Protein AF-A0A9P9AUE3-F1 (afdb_monomer_lite)

Foldseek 3Di:
DLDFAPDDDVVVVVVLVVCQVVLAAAAYEQFQQFAPDGGGPPLLPLQRHVYEFADDPPRPGTDRRGYDDRPPHLYHYAHFFQDFDFDDVVVVTDTDGGGGSSRRRVVLVVVLVVVLCVLPDPPDVPVNVVCVVVAVSVCSSHSVSVSVVVVVVCVVCVVVVVVVVVVVPPDDDDDDDDDDD

Secondary structure (DSSP, 8-state):
----BSS--HHHHHHHHHHHHTT---EEE--SS-TTSPPPBTTT-TTT-EEEEEE-GGGSSB-TTSPPPPTTS--EEEE-SSEEEE--GGGT-SEEEE-SHHHHHHHHHHHHHHHHHHHT-SS-HHHHHHHHHHS-GGGGGSHHHHHHHHHHHHHHHHHHHHHHHHTTS------------

pLDDT: mean 82.36, std 18.42, range [35.88, 97.5]

Structure (mmCIF, N/CA/C/O backbone):
data_AF-A0A9P9AUE3-F1
#
_entry.id   AF-A0A9P9AUE3-F1
#
loop_
_atom_site.group_PDB
_atom_site.id
_atom_site.type_symbol
_atom_site.label_atom_id
_atom_site.label_alt_id
_atom_site.label_comp_id
_atom_site.label_asym_id
_atom_site.label_entity_id
_atom_site.label_seq_id
_atom_site.pdbx_PDB_ins_code
_atom_site.Cartn_x
_atom_site.Cartn_y
_atom_site.Cartn_z
_atom_site.occupancy
_atom_site.B_iso_or_equiv
_atom_site.auth_seq_id
_atom_site.auth_comp_id
_atom_site.auth_asym_id
_atom_site.auth_atom_id
_atom_site.pdbx_PDB_model_num
ATOM 1 N N . MET A 1 1 ? 1.946 -6.116 -1.735 1.00 91.12 1 MET A N 1
ATOM 2 C CA . MET A 1 1 ? 2.417 -6.638 -3.033 1.00 91.12 1 MET A CA 1
ATOM 3 C C . MET A 1 1 ? 3.349 -5.605 -3.643 1.00 91.12 1 MET A C 1
ATOM 5 O O . MET A 1 1 ? 2.936 -4.477 -3.861 1.00 91.12 1 MET A O 1
ATOM 9 N N . PHE A 1 2 ? 4.617 -5.956 -3.858 1.00 90.19 2 PHE A N 1
ATOM 10 C CA . PHE A 1 2 ? 5.648 -5.034 -4.379 1.00 90.19 2 PHE A CA 1
ATOM 11 C C . PHE A 1 2 ? 5.897 -5.224 -5.882 1.00 90.19 2 PHE A C 1
ATOM 13 O O . PHE A 1 2 ? 6.952 -4.874 -6.399 1.00 90.19 2 PHE A O 1
ATOM 20 N N . PHE A 1 3 ? 4.936 -5.849 -6.551 1.00 90.19 3 PHE A N 1
ATOM 21 C CA . PHE A 1 3 ? 4.918 -6.190 -7.963 1.00 90.19 3 PHE A CA 1
ATOM 22 C C . PHE A 1 3 ? 3.485 -6.009 -8.468 1.00 90.19 3 PHE A C 1
ATOM 24 O O . PHE A 1 3 ? 2.549 -5.957 -7.663 1.00 90.19 3 PHE A O 1
ATOM 31 N N . GLY A 1 4 ? 3.325 -5.967 -9.784 1.00 92.00 4 GLY A N 1
ATOM 32 C CA . GLY A 1 4 ? 2.023 -5.946 -10.431 1.00 92.00 4 GLY A CA 1
ATOM 33 C C . GLY A 1 4 ? 2.087 -6.543 -11.830 1.00 92.00 4 GLY A C 1
ATOM 34 O O . GLY A 1 4 ? 3.136 -7.013 -12.272 1.00 92.00 4 GLY A O 1
ATOM 35 N N . PHE A 1 5 ? 0.941 -6.535 -12.495 1.00 93.50 5 PHE A N 1
ATOM 36 C CA . PHE A 1 5 ? 0.712 -7.129 -13.803 1.00 93.50 5 PHE A CA 1
ATOM 37 C C . PHE A 1 5 ? 0.051 -6.109 -14.735 1.00 93.50 5 PHE A C 1
ATOM 39 O O . PHE A 1 5 ? -0.682 -5.224 -14.286 1.00 93.50 5 PHE A O 1
ATOM 46 N N . ASP A 1 6 ? 0.247 -6.264 -16.042 1.00 92.50 6 ASP A N 1
ATOM 47 C CA . ASP A 1 6 ? -0.379 -5.380 -17.037 1.00 92.50 6 ASP A CA 1
ATOM 48 C C . ASP A 1 6 ? -1.898 -5.611 -17.145 1.00 92.50 6 ASP A C 1
ATOM 50 O O . ASP A 1 6 ? -2.680 -4.685 -17.407 1.00 92.50 6 ASP A O 1
ATOM 54 N N . GLY A 1 7 ? -2.326 -6.851 -16.897 1.00 93.31 7 GLY A N 1
ATOM 55 C CA . GLY A 1 7 ? -3.708 -7.311 -16.985 1.00 93.31 7 GLY A CA 1
ATOM 56 C C . GLY A 1 7 ? -4.129 -8.163 -15.791 1.00 93.31 7 GLY A C 1
ATOM 57 O O . GLY A 1 7 ? -3.328 -8.483 -14.915 1.00 93.31 7 GLY A O 1
ATOM 58 N N . VAL A 1 8 ? -5.411 -8.520 -15.777 1.00 95.88 8 VAL A N 1
ATOM 59 C CA . VAL A 1 8 ? -6.022 -9.345 -14.729 1.00 95.88 8 VAL A CA 1
ATOM 60 C C . VAL A 1 8 ? -5.650 -10.815 -14.944 1.00 95.88 8 VAL A C 1
ATOM 62 O O . VAL A 1 8 ? -5.870 -11.351 -16.030 1.00 95.88 8 VAL A O 1
ATOM 65 N N . ASP A 1 9 ? -5.131 -11.478 -13.907 1.00 95.94 9 ASP A N 1
ATOM 66 C CA . ASP A 1 9 ? -5.042 -12.945 -13.835 1.00 95.94 9 ASP A CA 1
ATOM 67 C C . ASP A 1 9 ? -6.167 -13.446 -12.923 1.00 95.94 9 ASP A C 1
ATOM 69 O O . ASP A 1 9 ? -6.241 -13.053 -11.760 1.00 95.94 9 ASP A O 1
ATOM 73 N N . MET A 1 10 ? -7.036 -14.320 -13.440 1.00 96.56 10 MET A N 1
ATOM 74 C CA . MET A 1 10 ? -8.232 -14.778 -12.720 1.00 96.56 10 MET A CA 1
ATOM 75 C C . MET A 1 10 ? -7.903 -15.496 -11.404 1.00 96.56 10 MET A C 1
ATOM 77 O O . MET A 1 10 ? -8.629 -15.344 -10.433 1.00 96.56 10 MET A O 1
ATOM 81 N N . ARG A 1 11 ? -6.784 -16.230 -11.324 1.00 97.00 11 ARG A N 1
ATOM 82 C CA . ARG A 1 11 ? -6.396 -16.926 -10.082 1.00 97.00 11 ARG A CA 1
ATOM 83 C C . ARG A 1 11 ? -5.958 -15.937 -9.016 1.00 97.00 11 ARG A C 1
ATOM 85 O O . ARG A 1 11 ? -6.161 -16.167 -7.827 1.00 97.00 11 ARG A O 1
ATOM 92 N N . VAL A 1 12 ? -5.307 -14.859 -9.446 1.00 96.69 12 VAL A N 1
ATOM 93 C CA . VAL A 1 12 ? -4.923 -13.775 -8.548 1.00 96.69 12 VAL A CA 1
ATOM 94 C C . VAL A 1 12 ? -6.174 -12.992 -8.138 1.00 96.69 12 VAL A C 1
ATOM 96 O O . VAL A 1 12 ? -6.316 -12.717 -6.956 1.00 96.69 12 VAL A O 1
ATOM 99 N N . ASP A 1 13 ? -7.109 -12.720 -9.053 1.00 97.06 13 ASP A N 1
ATOM 100 C CA . ASP A 1 13 ? -8.383 -12.042 -8.755 1.00 97.06 13 ASP A CA 1
ATOM 101 C C . ASP A 1 13 ? -9.219 -12.824 -7.727 1.00 97.06 13 ASP A C 1
ATOM 103 O O . ASP A 1 13 ? -9.642 -12.263 -6.717 1.00 97.06 13 ASP A O 1
ATOM 107 N N . ASP A 1 14 ? -9.342 -14.145 -7.893 1.00 97.44 14 ASP A N 1
ATOM 108 C CA . ASP A 1 14 ? -10.014 -15.026 -6.929 1.00 97.44 14 ASP A CA 1
ATOM 109 C C . ASP A 1 14 ? -9.346 -14.974 -5.543 1.00 97.44 14 ASP A C 1
ATOM 111 O O . ASP A 1 14 ? -10.020 -14.906 -4.510 1.00 97.44 14 ASP A O 1
ATOM 115 N N . ALA A 1 15 ? -8.009 -14.971 -5.496 1.00 97.50 15 ALA A N 1
ATOM 116 C CA . ALA A 1 15 ? -7.260 -14.881 -4.245 1.00 97.50 15 ALA A CA 1
ATOM 117 C C . ALA A 1 15 ? -7.422 -13.511 -3.562 1.00 97.50 15 ALA A C 1
ATOM 119 O O . ALA A 1 15 ? -7.548 -13.447 -2.336 1.00 97.50 15 ALA A O 1
ATOM 120 N N . LEU A 1 16 ? -7.441 -12.426 -4.342 1.00 96.50 16 LEU A N 1
ATOM 121 C CA . LEU A 1 16 ? -7.701 -11.068 -3.856 1.00 96.50 16 LEU A CA 1
ATOM 122 C C . LEU A 1 16 ? -9.132 -10.958 -3.309 1.00 96.50 16 LEU A C 1
ATOM 124 O O . LEU A 1 16 ? -9.330 -10.422 -2.218 1.00 96.50 16 LEU A O 1
ATOM 128 N N . GLY A 1 17 ? -10.111 -11.541 -4.007 1.00 95.69 17 GLY A N 1
ATOM 129 C CA . GLY A 1 17 ? -11.497 -11.640 -3.553 1.00 95.69 17 GLY A CA 1
ATOM 130 C C . GLY A 1 17 ? -11.624 -12.388 -2.227 1.00 95.69 17 GLY A C 1
ATOM 131 O O . GLY A 1 17 ? -12.191 -11.857 -1.274 1.00 95.69 17 GLY A O 1
ATOM 132 N N . PHE A 1 18 ? -11.012 -13.570 -2.116 1.00 96.69 18 PHE A N 1
ATOM 133 C CA . PHE A 1 18 ? -11.005 -14.342 -0.872 1.00 96.69 18 PHE A CA 1
ATOM 134 C C . PHE A 1 18 ? -10.362 -13.576 0.293 1.00 96.69 18 PHE A C 1
ATOM 136 O O . PHE A 1 18 ? -10.878 -13.589 1.411 1.00 96.69 18 PHE A O 1
ATOM 143 N N . ALA A 1 19 ? -9.238 -12.898 0.049 1.00 95.88 19 ALA A N 1
ATOM 144 C CA . ALA A 1 19 ? -8.564 -12.091 1.060 1.00 95.88 19 ALA A CA 1
ATOM 145 C C . ALA A 1 19 ? -9.443 -10.918 1.533 1.00 95.88 19 ALA A C 1
ATOM 147 O O . ALA A 1 19 ? -9.583 -10.712 2.743 1.00 95.88 19 ALA A O 1
ATOM 148 N N . ARG A 1 20 ? -10.107 -10.215 0.608 1.00 93.00 20 ARG A N 1
ATOM 149 C CA . ARG A 1 20 ? -11.070 -9.150 0.925 1.00 93.00 20 ARG A CA 1
ATOM 150 C C . ARG A 1 20 ? -12.223 -9.662 1.786 1.00 93.00 20 ARG A C 1
ATOM 152 O O . ARG A 1 20 ? -12.527 -9.061 2.816 1.00 93.00 20 ARG A O 1
ATOM 159 N N . ASP A 1 21 ? -12.811 -10.800 1.428 1.00 93.12 21 ASP A N 1
ATOM 160 C CA . ASP A 1 21 ? -13.924 -11.401 2.176 1.00 93.12 21 ASP A CA 1
ATOM 161 C C . ASP A 1 21 ? -13.515 -11.821 3.600 1.00 93.12 21 ASP A C 1
ATOM 163 O O . ASP A 1 21 ? -14.349 -11.917 4.504 1.00 93.12 21 ASP A O 1
ATOM 167 N N . LYS A 1 22 ? -12.216 -12.041 3.831 1.00 94.81 22 LYS A N 1
ATOM 168 C CA . LYS A 1 22 ? -11.629 -12.306 5.151 1.00 94.81 22 LYS A CA 1
ATOM 169 C C . LYS A 1 22 ? -11.200 -11.046 5.909 1.00 94.81 22 LYS A C 1
ATOM 171 O O . LYS A 1 22 ? -10.703 -11.179 7.025 1.00 94.81 22 LYS A O 1
ATOM 176 N N . GLY A 1 23 ? -11.392 -9.851 5.347 1.00 92.25 23 GLY A N 1
ATOM 177 C CA . GLY A 1 23 ? -10.941 -8.593 5.949 1.00 92.25 23 GLY A CA 1
ATOM 178 C C . GLY A 1 23 ? -9.417 -8.462 5.985 1.00 92.25 23 GLY A C 1
ATOM 179 O O . GLY A 1 23 ? -8.857 -7.919 6.936 1.00 92.25 23 GLY A O 1
ATOM 180 N N . ILE A 1 24 ? -8.728 -9.023 4.988 1.00 95.06 24 ILE A N 1
ATOM 181 C CA . ILE A 1 24 ? -7.286 -8.857 4.818 1.00 95.06 24 ILE A CA 1
ATOM 182 C C . ILE A 1 24 ? -7.052 -7.622 3.953 1.00 95.06 24 ILE A C 1
ATOM 184 O O . ILE A 1 24 ? -7.495 -7.563 2.808 1.00 95.06 24 ILE A O 1
ATOM 188 N N . LEU A 1 25 ? -6.311 -6.656 4.495 1.00 95.56 25 LEU A N 1
ATOM 189 C CA . LEU A 1 25 ? -5.902 -5.468 3.756 1.00 95.56 25 LEU A CA 1
ATOM 190 C C . LEU A 1 25 ? -4.831 -5.808 2.724 1.00 95.56 25 LEU A C 1
ATOM 192 O O . LEU A 1 25 ? -3.822 -6.449 3.036 1.00 95.56 25 LEU A O 1
ATOM 196 N N . ILE A 1 26 ? -5.018 -5.314 1.505 1.00 96.00 26 ILE A N 1
ATOM 197 C CA . ILE A 1 26 ? -4.101 -5.563 0.396 1.00 96.00 26 ILE A CA 1
ATOM 198 C C . ILE A 1 26 ? -3.529 -4.231 -0.057 1.00 96.00 26 ILE A C 1
ATOM 200 O O . ILE A 1 26 ? -4.250 -3.362 -0.524 1.00 96.00 26 ILE A O 1
ATOM 204 N N . PHE A 1 27 ? -2.215 -4.084 0.059 1.00 96.50 27 PHE A N 1
ATOM 205 C CA . PHE A 1 27 ? -1.475 -2.921 -0.428 1.00 96.50 27 PHE A CA 1
ATOM 206 C C . PHE A 1 27 ? -0.686 -3.323 -1.663 1.00 96.50 27 PHE A C 1
ATOM 208 O O . PHE A 1 27 ? -0.043 -4.378 -1.645 1.00 96.50 27 PHE A O 1
ATOM 215 N N . ALA A 1 28 ? -0.686 -2.507 -2.711 1.00 96.25 28 ALA A N 1
ATOM 216 C CA . ALA A 1 28 ? 0.024 -2.824 -3.944 1.00 96.25 28 ALA A CA 1
ATOM 217 C C . ALA A 1 28 ? 0.763 -1.611 -4.524 1.00 96.25 28 ALA A C 1
ATOM 219 O O . ALA A 1 28 ? 0.247 -0.497 -4.539 1.00 96.25 28 ALA A O 1
ATOM 220 N N . ALA A 1 29 ? 1.985 -1.844 -5.000 1.00 96.38 29 ALA A N 1
ATOM 221 C CA . ALA A 1 29 ? 2.814 -0.830 -5.642 1.00 96.38 29 ALA A CA 1
ATOM 222 C C . ALA A 1 29 ? 2.227 -0.420 -7.002 1.00 96.38 29 ALA A C 1
ATOM 224 O O . ALA A 1 29 ? 1.892 -1.289 -7.807 1.00 96.38 29 ALA A O 1
ATOM 225 N N . MET A 1 30 ? 2.135 0.888 -7.270 1.00 94.25 30 MET A N 1
ATOM 226 C CA .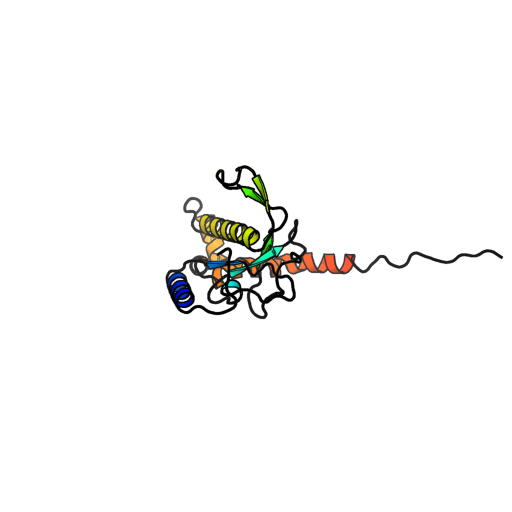 MET A 1 30 ? 1.469 1.390 -8.479 1.00 94.25 30 MET A CA 1
ATOM 227 C C . MET A 1 30 ? 2.204 1.068 -9.779 1.00 94.25 30 MET A C 1
ATOM 229 O O . MET A 1 30 ? 1.555 0.620 -10.708 1.00 94.25 30 MET A O 1
ATOM 233 N N . ALA A 1 31 ? 3.509 1.335 -9.862 1.00 92.75 31 ALA A N 1
ATOM 234 C CA . ALA A 1 31 ? 4.443 1.028 -10.961 1.00 92.75 31 ALA A CA 1
ATOM 235 C C . ALA A 1 31 ? 5.643 1.988 -10.857 1.00 92.75 31 ALA A C 1
ATOM 237 O O . ALA A 1 31 ? 5.583 2.989 -10.138 1.00 92.75 31 ALA A O 1
ATOM 238 N N . ASN A 1 32 ? 6.721 1.694 -11.591 1.00 89.06 32 ASN A N 1
ATOM 239 C CA . ASN A 1 32 ? 7.928 2.530 -11.654 1.00 89.06 32 ASN A CA 1
ATOM 240 C C . ASN A 1 32 ? 8.269 3.000 -13.088 1.00 89.06 32 ASN A C 1
ATOM 242 O O . ASN A 1 32 ? 9.389 3.441 -13.329 1.00 89.06 32 ASN A O 1
ATOM 246 N N . GLY A 1 33 ? 7.347 2.879 -14.051 1.00 86.50 33 GLY A N 1
ATOM 247 C CA . GLY A 1 33 ? 7.589 3.254 -15.453 1.00 86.50 33 GLY A CA 1
ATOM 248 C C . GLY A 1 33 ? 7.445 4.748 -15.763 1.00 86.50 33 GLY A C 1
ATOM 249 O O . GLY A 1 33 ? 7.635 5.165 -16.904 1.00 86.50 33 GLY A O 1
ATOM 250 N N . GLY A 1 34 ? 7.144 5.571 -14.757 1.00 85.44 34 GLY A N 1
ATOM 251 C CA . GLY A 1 34 ? 6.940 7.009 -14.901 1.00 85.44 34 GLY A CA 1
ATOM 252 C C . GLY A 1 34 ? 5.500 7.403 -15.200 1.00 85.44 34 GLY A C 1
ATOM 253 O O . GLY A 1 34 ? 4.607 6.570 -15.329 1.00 85.44 34 GLY A O 1
ATOM 254 N N . ILE A 1 35 ? 5.288 8.714 -15.324 1.00 80.75 35 ILE A N 1
ATOM 255 C CA . ILE A 1 35 ? 3.959 9.338 -15.437 1.00 80.75 35 ILE A CA 1
ATOM 256 C C . ILE A 1 35 ? 3.133 8.866 -16.644 1.00 80.75 35 ILE A C 1
ATOM 258 O O . ILE A 1 35 ? 1.908 8.907 -16.595 1.00 80.75 35 ILE A O 1
ATOM 262 N N . TYR A 1 36 ? 3.783 8.427 -17.724 1.00 82.75 36 TYR A N 1
ATOM 263 C CA . TYR A 1 36 ? 3.105 7.963 -18.939 1.00 82.75 36 TYR A CA 1
ATOM 264 C C . TYR A 1 36 ? 2.794 6.468 -18.917 1.00 82.75 36 TYR A C 1
ATOM 266 O O . TYR A 1 36 ? 2.079 5.986 -19.797 1.00 82.75 36 TYR A O 1
ATOM 274 N N . ASP A 1 37 ? 3.342 5.738 -17.947 1.00 85.56 37 ASP A N 1
ATOM 275 C CA . ASP A 1 37 ? 3.096 4.315 -17.825 1.00 85.56 37 ASP A CA 1
ATOM 276 C C . ASP A 1 37 ? 1.771 4.050 -17.111 1.00 85.56 37 ASP A C 1
ATOM 278 O O . ASP A 1 37 ? 1.282 4.850 -16.305 1.00 85.56 37 ASP A O 1
ATOM 282 N N . LYS A 1 38 ? 1.159 2.911 -17.424 1.00 87.19 38 LYS A N 1
ATOM 283 C CA . LYS A 1 38 ? -0.093 2.522 -16.784 1.00 87.19 38 LYS A CA 1
ATOM 284 C C . LYS A 1 38 ? 0.191 2.041 -15.370 1.00 87.19 38 LYS A C 1
ATOM 286 O O . LYS A 1 38 ? 1.105 1.256 -15.136 1.00 87.19 38 LYS A O 1
ATOM 291 N N . ALA A 1 39 ? -0.665 2.439 -14.434 1.00 92.00 39 ALA A N 1
ATOM 292 C CA . ALA A 1 39 ? -0.692 1.804 -13.128 1.00 92.00 39 ALA A CA 1
ATOM 293 C C . ALA A 1 39 ? -0.932 0.290 -13.277 1.00 92.00 39 ALA A C 1
ATOM 295 O O . ALA A 1 39 ? -1.803 -0.160 -14.037 1.00 92.00 39 ALA A O 1
ATOM 296 N N . ALA A 1 40 ? -0.140 -0.489 -12.552 1.00 94.38 40 ALA A N 1
ATOM 297 C CA . ALA A 1 40 ? -0.161 -1.934 -12.561 1.00 94.38 40 ALA A CA 1
ATOM 298 C C . ALA A 1 40 ? -1.408 -2.461 -11.841 1.00 94.38 40 ALA A C 1
ATOM 300 O O . ALA A 1 40 ? -1.904 -1.886 -10.868 1.00 94.38 40 ALA A O 1
ATOM 301 N N . TRP A 1 41 ? -1.916 -3.594 -12.306 1.00 95.69 41 TRP A N 1
ATOM 302 C CA . TRP A 1 41 ? -2.915 -4.369 -11.583 1.00 95.69 41 TRP A CA 1
ATOM 303 C C . TRP A 1 41 ? -2.219 -5.237 -10.510 1.00 95.69 41 TRP A C 1
ATOM 305 O O . TRP A 1 41 ? -1.128 -5.746 -10.772 1.00 95.69 41 TRP A O 1
ATOM 315 N N . PRO A 1 42 ? -2.778 -5.418 -9.297 1.00 95.38 42 PRO A N 1
ATOM 316 C CA . PRO A 1 42 ? -4.082 -4.942 -8.822 1.00 95.38 42 PRO A CA 1
ATOM 317 C C . PRO A 1 42 ? -4.081 -3.528 -8.227 1.00 95.38 42 PRO A C 1
ATOM 319 O O . PRO A 1 42 ? -5.136 -3.043 -7.842 1.00 95.38 42 PRO A O 1
ATOM 322 N N . ALA A 1 43 ? -2.937 -2.842 -8.149 1.00 95.25 43 ALA A N 1
ATOM 323 C CA . ALA A 1 43 ? -2.822 -1.543 -7.477 1.00 95.25 43 ALA A CA 1
ATOM 324 C C . ALA A 1 43 ? -3.781 -0.468 -8.017 1.00 95.25 43 ALA A C 1
ATOM 326 O O . ALA A 1 43 ? -4.257 0.371 -7.257 1.00 95.25 43 ALA A O 1
ATOM 327 N N . ARG A 1 44 ? -4.102 -0.518 -9.314 1.00 93.62 44 ARG A N 1
ATOM 328 C CA . ARG A 1 44 ? -5.073 0.385 -9.945 1.00 93.62 44 ARG A CA 1
ATOM 329 C C . ARG A 1 44 ? -6.547 0.079 -9.651 1.00 93.62 44 ARG A C 1
ATOM 331 O O . ARG A 1 44 ? -7.387 0.854 -10.086 1.00 93.62 44 ARG A O 1
ATOM 338 N N . GLU A 1 45 ? -6.878 -1.021 -8.977 1.00 93.00 45 GLU A N 1
ATOM 339 C CA . GLU A 1 45 ? -8.259 -1.426 -8.685 1.00 93.00 45 GLU A CA 1
ATOM 340 C C . GLU A 1 45 ? -8.548 -1.273 -7.189 1.00 93.00 45 GLU A C 1
ATOM 342 O O . GLU A 1 45 ? -8.207 -2.137 -6.381 1.00 93.00 45 GLU A O 1
ATOM 347 N N . SER A 1 46 ? -9.227 -0.188 -6.807 1.00 89.69 46 SER A N 1
ATOM 348 C CA . SER A 1 46 ? -9.525 0.137 -5.400 1.00 89.69 46 SER A CA 1
ATOM 349 C C . SER A 1 46 ? -10.331 -0.945 -4.668 1.00 89.69 46 SER A C 1
ATOM 351 O O . SER A 1 46 ? -10.220 -1.097 -3.449 1.00 89.69 46 SER A O 1
ATOM 353 N N . LYS A 1 47 ? -11.114 -1.742 -5.407 1.00 89.19 47 LYS A N 1
ATOM 354 C CA . LYS A 1 47 ? -11.839 -2.900 -4.865 1.00 89.19 47 LYS A CA 1
ATOM 355 C C . LYS A 1 47 ? -10.919 -4.042 -4.416 1.00 89.19 47 LYS A C 1
ATOM 357 O O . LYS A 1 47 ? -11.331 -4.827 -3.563 1.00 89.19 47 LYS A O 1
ATOM 362 N N . ASP A 1 48 ? -9.714 -4.144 -4.973 1.00 91.31 48 ASP A N 1
ATOM 363 C CA . ASP A 1 48 ? -8.821 -5.290 -4.778 1.00 91.31 48 ASP A CA 1
ATOM 364 C C . ASP A 1 48 ? -7.575 -4.909 -3.982 1.00 91.31 48 ASP A C 1
ATOM 366 O O . ASP A 1 48 ? -7.095 -5.708 -3.181 1.00 91.31 48 ASP A O 1
ATOM 370 N N . ALA A 1 49 ? -7.068 -3.685 -4.141 1.00 94.44 49 ALA A N 1
ATOM 371 C CA . ALA A 1 49 ? -5.906 -3.214 -3.404 1.00 94.44 49 ALA A CA 1
ATOM 372 C C . ALA A 1 49 ? -5.932 -1.704 -3.142 1.00 94.44 49 ALA A C 1
ATOM 374 O O . ALA A 1 49 ? -6.480 -0.910 -3.901 1.00 94.44 49 ALA A O 1
ATOM 375 N N . ILE A 1 50 ? -5.248 -1.306 -2.074 1.00 94.81 50 ILE A N 1
ATOM 376 C CA . ILE A 1 50 ? -4.833 0.067 -1.817 1.00 94.81 50 ILE A CA 1
ATOM 377 C C . ILE A 1 50 ? -3.564 0.318 -2.639 1.00 94.81 50 ILE A C 1
ATOM 379 O O . ILE A 1 50 ? -2.488 -0.201 -2.321 1.00 94.81 50 ILE A O 1
ATOM 383 N N . GLY A 1 51 ? -3.708 1.085 -3.718 1.00 95.00 51 GLY A N 1
ATOM 384 C CA . GLY A 1 51 ? -2.613 1.480 -4.598 1.00 95.00 51 GLY A CA 1
ATOM 385 C C . GLY A 1 51 ? -1.686 2.504 -3.945 1.00 95.00 51 GLY A C 1
ATOM 386 O O . GLY A 1 51 ? -2.138 3.549 -3.474 1.00 95.00 51 GLY A O 1
ATOM 387 N N . ILE A 1 52 ? -0.385 2.201 -3.915 1.00 95.81 52 ILE A N 1
ATOM 388 C CA . ILE A 1 52 ? 0.638 3.031 -3.273 1.00 95.81 52 ILE A CA 1
ATOM 389 C C . ILE A 1 52 ? 1.575 3.659 -4.306 1.00 95.81 52 ILE A C 1
ATOM 391 O O . ILE A 1 52 ? 2.382 2.983 -4.957 1.00 95.81 52 ILE A O 1
ATOM 395 N N . HIS A 1 53 ? 1.473 4.979 -4.418 1.00 95.44 53 HIS A N 1
ATOM 396 C CA . HIS A 1 53 ? 2.423 5.840 -5.103 1.00 95.44 53 HIS A CA 1
ATOM 397 C C . HIS A 1 53 ? 3.634 6.138 -4.218 1.00 95.44 53 HIS A C 1
ATOM 399 O O . HIS A 1 53 ? 3.595 6.030 -2.991 1.00 95.44 53 HIS A O 1
ATOM 405 N N . SER A 1 54 ? 4.709 6.563 -4.872 1.00 95.75 54 SER A N 1
ATOM 406 C CA . SER A 1 54 ? 5.924 7.027 -4.212 1.00 95.75 54 SER A CA 1
ATOM 407 C C . SER A 1 54 ? 5.986 8.547 -4.221 1.00 95.75 54 SER A C 1
ATOM 409 O O . SER A 1 54 ? 5.574 9.193 -5.190 1.00 95.75 54 SER A O 1
ATOM 411 N N . CYS A 1 55 ? 6.531 9.116 -3.154 1.00 94.06 55 CYS A N 1
ATOM 412 C CA . CYS A 1 55 ? 6.878 10.523 -3.074 1.00 94.06 55 CYS A CA 1
ATOM 413 C C . CYS A 1 55 ? 8.318 10.733 -2.611 1.00 94.06 55 CYS A C 1
ATOM 415 O O . CYS A 1 55 ? 8.943 9.840 -2.028 1.00 94.06 55 CYS A O 1
ATOM 417 N N . THR A 1 56 ? 8.823 11.935 -2.890 1.00 89.25 56 THR A N 1
ATOM 418 C CA . THR A 1 56 ? 10.134 12.386 -2.424 1.00 89.25 56 THR A CA 1
ATOM 419 C C . THR A 1 56 ? 10.117 12.618 -0.914 1.00 89.25 56 THR A C 1
ATOM 421 O O . THR A 1 56 ? 9.067 12.610 -0.259 1.00 89.25 56 THR A O 1
ATOM 424 N N . GLU A 1 57 ? 11.284 12.935 -0.361 1.00 74.38 57 GLU A N 1
ATOM 425 C CA . GLU A 1 57 ? 11.400 13.459 0.998 1.00 74.38 57 GLU A CA 1
ATOM 426 C C . GLU A 1 57 ? 10.409 14.613 1.227 1.00 74.38 57 GLU A C 1
ATOM 428 O O . GLU A 1 57 ? 10.140 15.416 0.326 1.00 74.38 57 GLU A O 1
ATOM 433 N N . MET A 1 58 ? 9.826 14.664 2.429 1.00 73.38 58 MET A N 1
ATOM 434 C CA . MET A 1 58 ? 8.774 15.606 2.848 1.00 73.38 58 MET A CA 1
ATOM 435 C C . MET A 1 58 ? 7.388 15.415 2.209 1.00 73.38 58 MET A C 1
ATOM 437 O O . MET A 1 58 ? 6.478 16.176 2.530 1.00 73.38 58 MET A O 1
ATOM 441 N N . GLY A 1 59 ? 7.192 14.439 1.317 1.00 69.94 59 GLY A N 1
ATOM 442 C CA . GLY A 1 59 ? 5.870 14.077 0.793 1.00 69.94 59 GLY A CA 1
ATOM 443 C C . GLY A 1 59 ? 5.173 15.125 -0.079 1.00 69.94 59 GLY A C 1
ATOM 444 O O . GLY A 1 59 ? 4.028 14.926 -0.471 1.00 69.94 59 GLY A O 1
ATOM 445 N N . LYS A 1 60 ? 5.855 16.225 -0.419 1.00 75.94 60 LYS A N 1
ATOM 446 C CA . LYS A 1 60 ? 5.277 17.352 -1.170 1.00 75.94 60 LYS A CA 1
ATOM 447 C C . LYS A 1 60 ? 5.160 17.101 -2.671 1.00 75.94 60 LYS A C 1
ATOM 449 O O . LYS A 1 60 ? 4.375 17.763 -3.341 1.00 75.94 60 LYS A O 1
ATOM 454 N N . LYS A 1 61 ? 5.970 16.189 -3.209 1.00 85.06 61 LYS A N 1
ATOM 455 C CA . LYS A 1 61 ? 6.057 15.916 -4.643 1.00 85.06 61 LYS A CA 1
ATOM 456 C C . LYS A 1 61 ? 6.040 14.413 -4.890 1.00 85.06 61 LYS A C 1
ATOM 458 O O . LYS A 1 61 ? 6.735 13.656 -4.215 1.00 85.06 61 LYS A O 1
ATOM 463 N N . SER A 1 62 ? 5.244 13.986 -5.865 1.00 91.31 62 SER A N 1
ATOM 464 C CA . SER A 1 62 ? 5.263 12.611 -6.357 1.00 91.31 62 SER A CA 1
ATOM 465 C C . SER A 1 62 ? 6.602 12.294 -7.016 1.00 91.31 62 SER A C 1
ATOM 467 O O . SER A 1 62 ? 7.179 13.129 -7.716 1.00 91.31 62 SER A O 1
ATOM 469 N N . SER A 1 63 ? 7.073 11.068 -6.828 1.00 92.44 63 SER A N 1
ATOM 470 C CA . SER A 1 63 ? 8.263 10.568 -7.505 1.00 92.44 63 SER A CA 1
ATOM 471 C C . SER A 1 63 ? 8.089 10.589 -9.018 1.00 92.44 63 SER A C 1
ATOM 473 O O . SER A 1 63 ? 7.029 10.233 -9.526 1.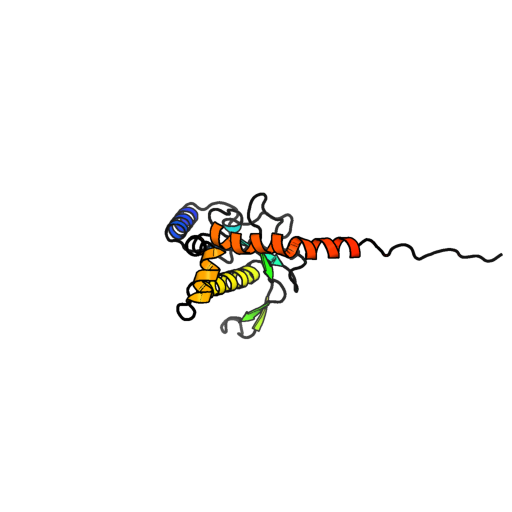00 92.44 63 SER A O 1
ATOM 475 N N . ASN A 1 64 ? 9.137 10.942 -9.764 1.00 91.44 64 ASN A N 1
ATOM 476 C CA . ASN A 1 64 ? 9.045 11.050 -11.230 1.00 91.44 64 ASN A CA 1
ATOM 477 C C . ASN A 1 64 ? 8.748 9.698 -11.915 1.00 91.44 64 ASN A C 1
ATOM 479 O O . ASN A 1 64 ? 8.240 9.669 -13.033 1.00 91.44 64 ASN A O 1
ATOM 483 N N . PHE A 1 65 ? 9.078 8.586 -11.250 1.00 92.81 65 PHE A N 1
ATOM 484 C CA . PHE A 1 65 ? 8.862 7.226 -11.744 1.00 92.81 65 PHE A CA 1
ATOM 485 C C . PHE A 1 65 ? 7.469 6.664 -11.423 1.00 92.81 65 PHE A C 1
ATOM 487 O O . PHE A 1 65 ? 7.118 5.598 -11.921 1.00 92.81 65 PHE A O 1
ATOM 494 N N . THR A 1 66 ? 6.672 7.322 -10.576 1.00 93.12 66 THR A N 1
ATOM 495 C CA . THR A 1 66 ? 5.329 6.826 -10.251 1.00 93.12 66 THR A CA 1
ATOM 496 C C . THR A 1 66 ? 4.345 7.219 -11.363 1.00 93.12 66 THR A C 1
ATOM 498 O O . THR A 1 66 ? 4.492 8.303 -11.937 1.00 93.12 66 THR A O 1
ATOM 501 N N . PRO A 1 67 ? 3.372 6.361 -11.721 1.00 93.50 67 PRO A N 1
ATOM 502 C CA . PRO A 1 67 ? 2.369 6.710 -12.721 1.00 93.50 67 PRO A CA 1
ATOM 503 C C . PRO A 1 67 ? 1.468 7.847 -12.229 1.00 93.50 67 PRO A C 1
ATOM 505 O O . PRO A 1 67 ? 1.428 8.162 -11.033 1.00 93.50 67 PRO A O 1
ATOM 508 N N . MET A 1 68 ? 0.713 8.435 -13.157 1.00 91.31 68 MET A N 1
ATOM 509 C CA . MET A 1 68 ? -0.326 9.408 -12.818 1.00 91.31 68 MET A CA 1
ATOM 510 C C . MET A 1 68 ? -1.382 8.802 -11.872 1.00 91.31 68 MET A C 1
ATOM 512 O O . MET A 1 68 ? -1.597 7.585 -11.895 1.00 91.31 68 MET A O 1
ATOM 516 N N . PRO A 1 69 ? -2.052 9.636 -11.052 1.00 90.00 69 PRO A N 1
ATOM 517 C CA . PRO A 1 69 ? -3.161 9.197 -10.213 1.00 90.00 69 PRO A CA 1
ATOM 518 C C . PRO A 1 69 ? -4.239 8.475 -11.027 1.00 90.00 69 PRO A C 1
ATOM 520 O O . PRO A 1 69 ? -4.543 8.867 -12.154 1.00 90.00 69 PRO A O 1
ATOM 523 N N . VAL A 1 70 ? -4.840 7.436 -10.449 1.00 89.56 70 VAL A N 1
ATOM 524 C CA . VAL A 1 70 ? -5.974 6.740 -11.062 1.00 89.56 70 VAL A CA 1
ATOM 525 C C . VAL A 1 70 ? -7.256 7.485 -10.715 1.00 89.56 70 VAL A C 1
ATOM 527 O O . VAL A 1 70 ? -7.583 7.672 -9.539 1.00 89.56 70 VAL A O 1
ATOM 530 N N . ASP A 1 71 ? -7.983 7.908 -11.745 1.00 85.06 71 ASP A N 1
ATOM 531 C CA . ASP A 1 71 ? -9.223 8.661 -11.592 1.00 85.06 71 ASP A CA 1
ATOM 532 C C . ASP A 1 71 ? -10.256 7.894 -10.766 1.00 85.06 71 ASP A C 1
ATOM 534 O O . ASP A 1 71 ? -10.480 6.700 -10.965 1.00 85.06 71 ASP A O 1
ATOM 538 N N . ARG A 1 72 ? -10.932 8.618 -9.865 1.00 81.12 72 ARG A N 1
ATOM 539 C CA . ARG A 1 72 ? -12.000 8.100 -8.985 1.00 81.12 72 ARG A CA 1
ATOM 540 C C . ARG A 1 72 ? -11.564 6.982 -8.033 1.00 81.12 72 ARG A C 1
ATOM 542 O O . ARG A 1 72 ? -12.421 6.388 -7.385 1.00 81.12 72 ARG A O 1
ATOM 549 N N . ASN A 1 73 ? -10.261 6.745 -7.904 1.00 83.56 73 ASN A N 1
ATOM 550 C CA . ASN A 1 73 ? -9.699 5.882 -6.880 1.00 83.56 73 ASN A CA 1
ATOM 551 C C . ASN A 1 73 ? -9.008 6.706 -5.789 1.00 83.56 73 ASN A C 1
ATOM 553 O O . ASN A 1 73 ? -8.476 7.789 -6.057 1.00 83.56 73 ASN A O 1
ATOM 557 N N . PRO A 1 74 ? -8.957 6.183 -4.556 1.00 83.00 74 PRO A N 1
ATOM 558 C CA . PRO A 1 74 ? -8.057 6.709 -3.550 1.00 83.00 74 PRO A CA 1
ATOM 559 C C . PRO A 1 74 ? -6.603 6.594 -4.029 1.00 83.00 74 PRO A C 1
ATOM 561 O O . PRO A 1 74 ? -6.122 5.507 -4.345 1.00 83.00 74 PRO A O 1
ATOM 564 N N . ASN A 1 75 ? -5.900 7.724 -4.086 1.00 84.62 75 ASN A N 1
ATOM 565 C CA . ASN A 1 75 ? -4.494 7.783 -4.480 1.00 84.62 75 ASN A CA 1
ATOM 566 C C . ASN A 1 75 ? -3.653 8.097 -3.240 1.00 84.62 75 ASN A C 1
ATOM 568 O O . ASN A 1 75 ? -3.649 9.240 -2.767 1.00 84.62 75 ASN A O 1
ATOM 572 N N . PHE A 1 76 ? -2.986 7.076 -2.696 1.00 90.38 76 PHE A N 1
ATOM 573 C CA . PHE A 1 76 ? -2.091 7.213 -1.548 1.00 90.38 76 PHE A CA 1
ATOM 574 C C . PHE A 1 76 ? -0.658 7.327 -2.013 1.00 90.38 76 PHE A C 1
ATOM 576 O O . PHE A 1 76 ? -0.206 6.542 -2.840 1.00 90.38 76 PHE A O 1
ATOM 583 N N . MET A 1 77 ? 0.069 8.272 -1.434 1.00 91.38 77 MET A N 1
ATOM 584 C CA . MET A 1 77 ? 1.500 8.413 -1.642 1.00 91.38 77 MET A CA 1
ATOM 585 C C . MET A 1 77 ? 2.200 8.441 -0.294 1.00 91.38 77 MET A C 1
ATOM 587 O O . MET A 1 77 ? 1.764 9.121 0.632 1.00 91.38 77 MET A O 1
ATOM 591 N N . VAL A 1 78 ? 3.289 7.695 -0.198 1.00 93.50 78 VAL A N 1
ATOM 592 C CA . VAL A 1 78 ? 4.195 7.700 0.952 1.00 93.50 78 VAL A CA 1
ATOM 593 C C . VAL A 1 78 ? 5.625 7.705 0.443 1.00 93.50 78 VAL A C 1
ATOM 595 O O . VAL A 1 78 ? 5.878 7.433 -0.735 1.00 93.50 78 VAL A O 1
ATOM 598 N N . ILE A 1 79 ? 6.552 8.062 1.330 1.00 94.56 79 ILE A N 1
ATOM 599 C CA . ILE A 1 79 ? 7.958 8.197 0.970 1.00 94.56 79 ILE A CA 1
ATOM 600 C C . ILE A 1 79 ? 8.475 6.883 0.384 1.00 94.56 79 ILE A C 1
ATOM 602 O O . ILE A 1 79 ? 8.318 5.814 0.975 1.00 94.56 79 ILE A O 1
ATOM 606 N N . GLY A 1 80 ? 9.047 6.972 -0.810 1.00 94.62 80 GLY A N 1
ATOM 607 C CA . GLY A 1 80 ? 9.586 5.825 -1.533 1.00 94.62 80 GLY A CA 1
ATOM 608 C C . GLY A 1 80 ? 10.865 6.144 -2.287 1.00 94.62 80 GLY A C 1
ATOM 609 O O . GLY A 1 80 ? 11.298 5.326 -3.087 1.00 94.62 80 GLY A O 1
ATOM 610 N N . GLU A 1 81 ? 11.463 7.305 -2.039 1.00 94.44 81 GLU A N 1
ATOM 611 C CA . GLU A 1 81 ? 12.804 7.678 -2.488 1.00 94.44 81 GLU A CA 1
ATOM 612 C C . GLU A 1 81 ? 13.742 7.766 -1.286 1.00 94.44 81 GLU A C 1
ATOM 614 O O . GLU A 1 81 ? 13.293 8.068 -0.179 1.00 94.44 81 GLU A O 1
ATOM 619 N N . GLN A 1 82 ? 15.036 7.518 -1.517 1.00 93.12 82 GLN A N 1
ATOM 620 C CA . GLN A 1 82 ? 16.087 7.604 -0.491 1.00 93.12 82 GLN A CA 1
ATOM 621 C C . GLN A 1 82 ? 15.798 6.724 0.742 1.00 93.12 82 GLN A C 1
ATOM 623 O O . GLN A 1 82 ? 16.082 7.076 1.886 1.00 93.12 82 GLN A O 1
ATOM 628 N N . ILE A 1 83 ? 15.213 5.543 0.512 1.00 91.94 83 ILE A N 1
ATOM 629 C CA . ILE A 1 83 ? 14.910 4.578 1.568 1.00 91.94 83 ILE A CA 1
ATOM 630 C C . ILE A 1 83 ? 16.142 3.718 1.839 1.00 91.94 83 ILE A C 1
ATOM 632 O O . ILE A 1 83 ? 16.604 2.985 0.968 1.00 91.94 83 ILE A O 1
ATOM 636 N N . ILE A 1 84 ? 16.623 3.731 3.080 1.00 94.25 84 ILE A N 1
ATOM 637 C CA . ILE A 1 84 ? 17.689 2.833 3.528 1.00 94.25 84 ILE A CA 1
ATOM 638 C C . ILE A 1 84 ? 17.110 1.441 3.792 1.00 94.25 84 ILE A C 1
ATOM 640 O O . ILE A 1 84 ? 16.466 1.195 4.812 1.00 94.25 84 ILE A O 1
ATOM 644 N N . ALA A 1 85 ? 17.353 0.507 2.874 1.00 92.31 85 ALA A N 1
ATOM 645 C CA . ALA A 1 85 ? 16.848 -0.859 2.948 1.00 92.31 85 ALA A CA 1
ATOM 646 C C . ALA A 1 85 ? 17.946 -1.864 3.316 1.00 92.31 85 ALA A C 1
ATOM 648 O O . ALA A 1 85 ? 19.079 -1.793 2.833 1.00 92.31 85 ALA A O 1
ATOM 649 N N . HIS A 1 86 ? 17.595 -2.852 4.142 1.00 94.31 86 HIS A N 1
ATOM 650 C CA . HIS A 1 86 ? 18.476 -3.980 4.433 1.00 94.31 86 HIS A CA 1
ATOM 651 C C . HIS A 1 86 ? 18.596 -4.897 3.210 1.00 94.31 86 HIS A C 1
ATOM 653 O O . HIS A 1 86 ? 17.597 -5.326 2.628 1.00 94.31 86 HIS A O 1
ATOM 659 N N . TRP A 1 87 ? 19.823 -5.250 2.845 1.00 93.25 87 TRP A N 1
ATOM 660 C CA . TRP A 1 87 ? 20.125 -6.060 1.676 1.00 93.25 87 TRP A CA 1
ATOM 661 C C . TRP A 1 87 ? 20.510 -7.494 2.070 1.00 93.25 87 TRP A C 1
ATOM 663 O O . TRP A 1 87 ? 21.209 -7.692 3.065 1.00 93.25 87 TRP A O 1
ATOM 673 N N . PRO A 1 88 ? 20.093 -8.530 1.316 1.00 93.31 88 PRO A N 1
ATOM 674 C CA . PRO A 1 88 ? 20.381 -9.915 1.685 1.00 93.31 88 PRO A CA 1
ATOM 675 C C . PRO A 1 88 ? 21.884 -10.211 1.776 1.00 93.31 88 PRO A C 1
ATOM 677 O O . PRO A 1 88 ? 22.650 -9.844 0.882 1.00 93.31 88 PRO A O 1
ATOM 680 N N . THR A 1 89 ? 22.305 -10.969 2.794 1.00 94.75 89 THR A N 1
ATOM 681 C CA . THR A 1 89 ? 23.712 -11.374 2.998 1.00 94.75 89 THR A CA 1
ATOM 682 C C . THR A 1 89 ? 24.287 -12.106 1.784 1.00 94.75 89 THR A C 1
ATOM 684 O O . THR A 1 89 ? 25.400 -11.811 1.355 1.00 94.75 89 THR A O 1
ATOM 687 N N . ALA A 1 90 ? 23.487 -12.967 1.142 1.00 95.69 90 ALA A N 1
ATOM 688 C CA . ALA A 1 90 ? 23.852 -13.658 -0.100 1.00 95.69 90 ALA A CA 1
ATOM 689 C C . ALA A 1 90 ? 24.166 -12.702 -1.272 1.00 95.69 90 ALA A C 1
ATOM 691 O O . ALA A 1 90 ? 24.831 -13.084 -2.229 1.00 95.69 90 ALA A O 1
ATOM 692 N N . LYS A 1 91 ? 23.714 -11.443 -1.195 1.00 91.06 91 LYS A N 1
ATOM 693 C CA . LYS A 1 91 ? 23.985 -10.371 -2.161 1.00 91.06 91 LYS A CA 1
ATOM 694 C C . LYS A 1 91 ? 24.913 -9.289 -1.588 1.00 91.06 91 LYS A C 1
ATOM 696 O O . LYS A 1 91 ? 24.789 -8.118 -1.947 1.00 91.06 91 LYS A O 1
ATOM 701 N N . ARG A 1 92 ? 25.868 -9.687 -0.739 1.00 92.62 92 ARG A N 1
ATOM 702 C CA . ARG A 1 92 ? 26.853 -8.828 -0.045 1.00 92.62 92 ARG A CA 1
ATOM 703 C C . ARG A 1 92 ? 26.314 -8.030 1.150 1.00 92.62 92 ARG A C 1
ATOM 705 O O . ARG A 1 92 ? 27.045 -7.195 1.664 1.00 92.62 92 ARG A O 1
ATOM 712 N N . GLY A 1 93 ? 25.094 -8.313 1.614 1.00 93.88 93 GLY A N 1
ATOM 713 C CA . GLY A 1 93 ? 24.559 -7.776 2.869 1.00 93.88 93 GLY A CA 1
ATOM 714 C C . GLY A 1 93 ? 24.503 -6.247 2.949 1.00 93.88 93 GLY A C 1
ATOM 715 O O . GLY A 1 93 ? 24.643 -5.5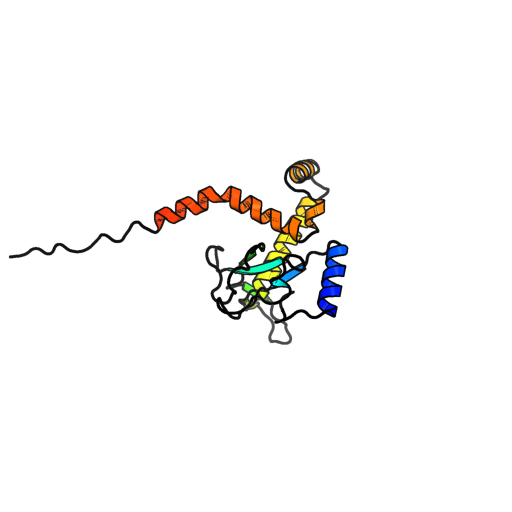46 1.941 1.00 93.88 93 GLY A O 1
ATOM 716 N N . GLY A 1 94 ? 24.323 -5.754 4.174 1.00 95.31 94 GLY A N 1
ATOM 717 C CA . GLY A 1 94 ? 24.408 -4.336 4.519 1.00 95.31 94 GLY A CA 1
ATOM 718 C C . GLY A 1 94 ? 23.129 -3.548 4.252 1.00 95.31 94 GLY A C 1
ATOM 719 O O . GLY A 1 94 ? 22.064 -4.116 4.023 1.00 95.31 94 GLY A O 1
ATOM 720 N N . PHE A 1 95 ? 23.256 -2.226 4.288 1.00 95.69 95 PHE A N 1
ATOM 721 C CA . PHE A 1 95 ? 22.186 -1.287 3.970 1.00 95.69 95 PHE A CA 1
ATOM 722 C C . PHE A 1 95 ? 22.470 -0.605 2.636 1.00 95.69 95 PHE A C 1
ATOM 724 O O . PHE A 1 95 ? 23.631 -0.355 2.303 1.00 95.69 95 PHE A O 1
ATOM 731 N N . ARG A 1 96 ? 21.421 -0.341 1.858 1.00 94.31 96 ARG A N 1
ATOM 732 C CA . ARG A 1 96 ? 21.520 0.328 0.560 1.00 94.31 96 ARG A CA 1
ATOM 733 C C . ARG A 1 96 ? 20.410 1.344 0.397 1.00 94.31 96 ARG A C 1
ATOM 735 O O . ARG A 1 96 ? 19.292 1.090 0.842 1.00 94.31 96 ARG A O 1
ATOM 742 N N . ASP A 1 97 ? 20.730 2.421 -0.305 1.00 93.94 97 ASP A N 1
ATOM 743 C CA . ASP A 1 97 ? 19.724 3.323 -0.842 1.00 93.94 97 ASP A CA 1
ATOM 744 C C . ASP A 1 97 ? 18.846 2.580 -1.843 1.00 93.94 97 ASP A C 1
ATOM 746 O O . ASP A 1 97 ? 19.323 1.823 -2.698 1.00 93.94 97 ASP A O 1
ATOM 750 N N . ALA A 1 98 ? 17.549 2.788 -1.699 1.00 92.50 98 ALA A N 1
ATOM 751 C CA . ALA A 1 98 ? 16.535 2.192 -2.527 1.00 92.50 98 ALA A CA 1
ATOM 752 C C . ALA A 1 98 ? 15.421 3.195 -2.819 1.00 92.50 98 ALA A C 1
ATOM 754 O O . ALA A 1 98 ? 15.074 4.042 -1.994 1.00 92.50 98 ALA A O 1
ATOM 755 N N . GLU A 1 99 ? 14.842 3.059 -4.005 1.00 94.25 99 GLU A N 1
ATOM 756 C CA . GLU A 1 99 ? 13.737 3.885 -4.459 1.00 94.25 99 GLU A CA 1
ATOM 757 C C . GLU A 1 99 ? 12.727 3.060 -5.254 1.00 94.25 99 GLU A C 1
ATOM 759 O O . GLU A 1 99 ? 13.057 2.029 -5.848 1.00 94.25 99 GLU A O 1
ATOM 764 N N . GLY A 1 100 ? 11.471 3.489 -5.233 1.00 94.56 100 GLY A N 1
ATOM 765 C CA . GLY A 1 100 ? 10.393 2.862 -5.981 1.00 94.56 100 GLY A CA 1
ATOM 766 C C . GLY A 1 100 ? 9.085 2.806 -5.205 1.00 94.56 100 GLY A C 1
ATOM 767 O O . GLY A 1 100 ? 9.046 2.787 -3.974 1.00 94.56 100 GLY A O 1
ATOM 768 N N . THR A 1 101 ? 7.986 2.635 -5.936 1.00 95.75 101 THR A N 1
ATOM 769 C CA . THR A 1 101 ? 6.675 2.312 -5.343 1.00 95.75 101 THR A CA 1
ATOM 770 C C . THR A 1 101 ? 6.710 0.999 -4.550 1.00 95.75 101 THR A C 1
ATOM 772 O O . THR A 1 101 ? 5.993 0.838 -3.561 1.00 95.75 101 THR A O 1
ATOM 775 N N . SER A 1 102 ? 7.622 0.087 -4.902 1.00 94.62 102 SER A N 1
ATOM 776 C CA . SER A 1 102 ? 7.945 -1.123 -4.141 1.00 94.62 102 SER A CA 1
ATOM 777 C C . SER A 1 102 ? 8.525 -0.845 -2.750 1.00 94.62 102 SER A C 1
ATOM 779 O O . SER A 1 102 ? 8.345 -1.677 -1.867 1.00 94.62 102 SER A O 1
ATOM 781 N N . PHE A 1 103 ? 9.183 0.300 -2.535 1.00 95.19 103 PHE A N 1
ATOM 782 C CA . PHE A 1 103 ? 9.719 0.729 -1.235 1.00 95.19 103 PHE A CA 1
ATOM 783 C C . PHE A 1 103 ? 8.778 1.683 -0.490 1.00 95.19 103 PHE A C 1
ATOM 785 O O . PHE A 1 103 ? 8.760 1.667 0.736 1.00 95.19 103 PHE A O 1
ATOM 792 N N . ALA A 1 104 ? 7.908 2.397 -1.207 1.00 95.31 104 ALA A N 1
ATOM 793 C CA . ALA A 1 104 ? 6.783 3.133 -0.626 1.00 95.31 104 ALA A CA 1
ATOM 794 C C . ALA A 1 104 ? 5.739 2.191 0.014 1.00 95.31 104 ALA A C 1
ATOM 796 O O . ALA A 1 104 ? 5.259 2.401 1.126 1.00 95.31 104 ALA A O 1
ATOM 797 N N . THR A 1 105 ? 5.409 1.091 -0.664 1.00 96.38 105 THR A N 1
ATOM 798 C CA . THR A 1 105 ? 4.386 0.134 -0.208 1.00 96.38 105 THR A CA 1
ATOM 799 C C . THR A 1 105 ? 4.621 -0.431 1.207 1.00 96.38 105 THR A C 1
ATOM 801 O O . THR A 1 105 ? 3.672 -0.421 1.989 1.00 96.38 105 THR A O 1
ATOM 804 N N . PRO A 1 106 ? 5.814 -0.928 1.604 1.00 95.50 106 PRO A N 1
ATOM 805 C CA . PRO A 1 106 ? 6.013 -1.444 2.960 1.00 95.50 106 PRO A CA 1
ATOM 806 C C . PRO A 1 106 ? 5.926 -0.343 4.028 1.00 95.50 106 PRO A C 1
ATOM 808 O O . PRO A 1 106 ? 5.529 -0.633 5.157 1.00 95.50 106 PRO A O 1
ATOM 811 N N . VAL A 1 107 ? 6.224 0.915 3.681 1.00 95.06 107 VAL A N 1
ATOM 812 C CA . VAL A 1 107 ? 6.008 2.064 4.574 1.00 95.06 107 VAL A CA 1
ATOM 813 C C . VAL A 1 107 ? 4.510 2.246 4.832 1.00 95.06 107 VAL A C 1
ATOM 815 O O . VAL A 1 107 ? 4.097 2.269 5.990 1.00 95.06 107 VAL A O 1
ATOM 818 N N . ALA A 1 108 ? 3.680 2.255 3.782 1.00 95.25 108 ALA A N 1
ATOM 819 C CA . ALA A 1 108 ? 2.219 2.325 3.916 1.00 95.25 108 ALA A CA 1
ATOM 820 C C . ALA A 1 108 ? 1.643 1.152 4.728 1.00 95.25 108 ALA A C 1
ATOM 822 O O . ALA A 1 108 ? 0.827 1.359 5.625 1.00 95.25 108 ALA A O 1
ATOM 823 N N . VAL A 1 109 ? 2.107 -0.076 4.461 1.00 96.50 109 VAL A N 1
ATOM 824 C CA . VAL A 1 109 ? 1.705 -1.272 5.223 1.00 96.50 109 VAL A CA 1
ATOM 825 C C . VAL A 1 109 ? 2.025 -1.100 6.708 1.00 96.50 109 VAL A C 1
ATOM 827 O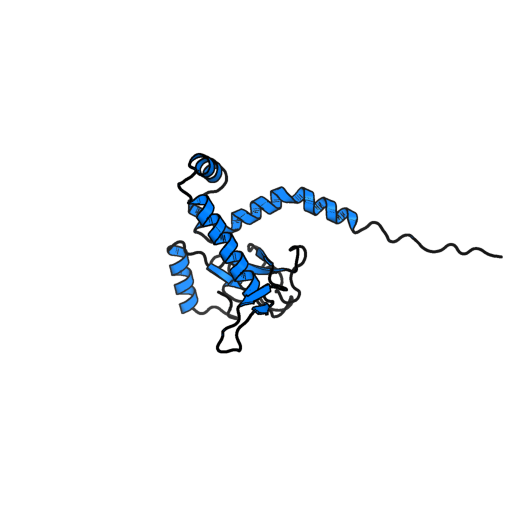 O . VAL A 1 109 ? 1.201 -1.424 7.560 1.00 96.50 109 VAL A O 1
ATOM 830 N N . THR A 1 110 ? 3.201 -0.558 7.027 1.00 96.06 110 THR A N 1
ATOM 831 C CA . THR A 1 110 ? 3.613 -0.315 8.415 1.00 96.06 110 THR A CA 1
ATOM 832 C C . THR A 1 110 ? 2.728 0.736 9.080 1.00 96.06 110 THR A C 1
ATOM 834 O O . THR A 1 110 ? 2.285 0.527 10.206 1.00 96.06 110 THR A O 1
ATOM 837 N N . MET A 1 111 ? 2.403 1.830 8.386 1.00 95.31 111 MET A N 1
ATOM 838 C CA . MET A 1 111 ? 1.477 2.846 8.898 1.00 95.31 111 MET A CA 1
ATOM 839 C C . MET A 1 111 ? 0.102 2.246 9.215 1.00 95.31 111 MET A C 1
ATOM 841 O O . MET A 1 111 ? -0.417 2.445 10.311 1.00 95.31 111 MET A O 1
ATOM 845 N N . ALA A 1 112 ? -0.457 1.452 8.300 1.00 94.69 112 ALA A N 1
ATOM 846 C CA . ALA A 1 112 ? -1.740 0.784 8.505 1.00 94.69 112 ALA A CA 1
ATOM 847 C C . ALA A 1 112 ? -1.698 -0.202 9.682 1.00 94.69 112 ALA A C 1
ATOM 849 O O . ALA A 1 112 ? -2.612 -0.230 10.505 1.00 94.69 112 ALA A O 1
ATOM 850 N N . ALA A 1 113 ? -0.615 -0.973 9.809 1.00 95.62 113 ALA A N 1
ATOM 851 C CA . ALA A 1 113 ? -0.419 -1.881 10.933 1.00 95.62 113 ALA A CA 1
ATOM 852 C C . ALA A 1 113 ? -0.351 -1.132 12.274 1.00 95.62 113 ALA A C 1
ATOM 854 O O . ALA A 1 113 ? -0.933 -1.590 13.255 1.00 95.62 113 ALA A O 1
ATOM 855 N N . LEU A 1 114 ? 0.309 0.031 12.317 1.00 94.50 114 LEU A N 1
ATOM 856 C CA . LEU A 1 114 ? 0.362 0.880 13.509 1.00 94.50 114 LEU A CA 1
ATOM 857 C C . LEU A 1 114 ? -1.012 1.458 13.862 1.00 94.50 114 LEU A C 1
ATOM 859 O O . LEU A 1 114 ? -1.380 1.441 15.034 1.00 94.50 114 LEU A O 1
ATOM 863 N N . ILE A 1 115 ? -1.793 1.898 12.869 1.00 91.62 115 ILE A N 1
ATOM 864 C CA . ILE A 1 115 ? -3.180 2.345 13.070 1.00 91.62 115 ILE A CA 1
ATOM 865 C C . ILE A 1 115 ? -4.011 1.208 13.671 1.00 91.62 115 ILE A C 1
ATOM 867 O O . ILE A 1 115 ? -4.644 1.391 14.709 1.00 91.62 115 ILE A O 1
ATOM 871 N N . LEU A 1 116 ? -3.964 0.014 13.070 1.00 92.06 116 LEU A N 1
ATOM 872 C CA . LEU A 1 116 ? -4.684 -1.159 13.568 1.00 92.06 116 LEU A CA 1
ATOM 873 C C . LEU A 1 116 ? -4.236 -1.555 14.980 1.00 92.06 116 LEU A C 1
ATOM 875 O O . LEU A 1 116 ? -5.074 -1.897 15.813 1.00 92.06 116 LEU A O 1
ATOM 879 N N . ALA A 1 117 ? -2.938 -1.510 15.277 1.00 90.88 117 ALA A N 1
ATOM 880 C CA . ALA A 1 117 ? -2.422 -1.803 16.610 1.00 90.88 117 ALA A CA 1
ATOM 881 C C . ALA A 1 117 ? -2.910 -0.778 17.644 1.00 90.88 117 ALA A C 1
ATOM 883 O O . ALA A 1 117 ? -3.306 -1.161 18.745 1.00 90.88 117 ALA A O 1
ATOM 884 N N . PHE A 1 118 ? -2.927 0.504 17.273 1.00 87.75 118 PHE A N 1
ATOM 885 C CA . PHE A 1 118 ? -3.387 1.592 18.128 1.00 87.75 118 PHE A CA 1
ATOM 886 C C . PHE A 1 118 ? -4.872 1.448 18.483 1.00 87.75 118 PHE A C 1
ATOM 888 O O . PHE A 1 118 ? -5.215 1.422 19.664 1.00 87.75 118 PHE A O 1
ATOM 895 N N . VAL A 1 119 ? -5.749 1.270 17.488 1.00 86.31 119 VAL A N 1
ATOM 896 C CA . VAL A 1 119 ? -7.205 1.170 17.723 1.00 86.31 119 VAL A CA 1
ATOM 897 C C . VAL A 1 119 ? -7.614 -0.122 18.435 1.00 86.31 119 VAL A C 1
ATOM 899 O O . VAL A 1 119 ? -8.627 -0.153 19.129 1.00 86.31 119 VAL A O 1
ATOM 902 N N . ASN A 1 120 ? -6.826 -1.194 18.301 1.00 84.94 120 ASN A N 1
ATOM 903 C CA . ASN A 1 120 ? -7.089 -2.469 18.975 1.00 84.94 120 ASN A CA 1
ATOM 904 C C . ASN A 1 120 ? -6.423 -2.576 20.357 1.00 84.94 120 ASN A C 1
ATOM 906 O O . ASN A 1 120 ? -6.542 -3.611 21.020 1.00 84.94 120 ASN A O 1
ATOM 910 N N . GLN A 1 121 ? -5.730 -1.534 20.822 1.00 83.06 121 GLN A N 1
ATOM 911 C CA . GLN A 1 121 ? -5.076 -1.558 22.122 1.00 83.06 121 GLN A CA 1
ATOM 912 C C . GLN A 1 121 ? -6.107 -1.619 23.262 1.00 83.06 121 GLN A C 1
ATOM 914 O O . GLN A 1 121 ? -6.984 -0.772 23.397 1.00 83.06 121 GLN A O 1
ATOM 919 N N . THR A 1 122 ? -5.963 -2.599 24.155 1.00 77.94 122 THR A N 1
ATOM 920 C CA . THR A 1 122 ? -6.891 -2.822 25.282 1.00 77.94 122 THR A CA 1
ATOM 921 C C . THR A 1 122 ? -6.524 -2.059 26.556 1.00 77.94 122 THR A C 1
ATOM 923 O O . THR A 1 122 ? -7.311 -2.013 27.497 1.00 77.94 122 THR A O 1
ATOM 926 N N . ARG A 1 123 ? -5.333 -1.448 26.603 1.00 78.06 123 ARG A N 1
ATOM 927 C CA . ARG A 1 123 ? -4.797 -0.785 27.805 1.00 78.06 123 ARG A CA 1
ATOM 928 C C . ARG A 1 123 ? -5.408 0.589 28.105 1.00 78.06 123 ARG A C 1
ATOM 930 O O . ARG A 1 123 ? -5.362 1.005 29.255 1.00 78.06 123 ARG A O 1
ATOM 937 N N . CYS A 1 124 ? -5.984 1.273 27.113 1.00 72.69 124 CYS A N 1
ATOM 938 C CA . CYS A 1 124 ? -6.591 2.599 27.279 1.00 72.69 124 CYS A CA 1
ATOM 939 C C . CYS A 1 124 ? -8.020 2.618 26.720 1.00 72.69 124 CYS A C 1
ATOM 941 O O . CYS A 1 124 ? -8.231 3.036 25.585 1.00 72.69 124 CYS A O 1
ATOM 943 N N . GLN A 1 125 ? -9.000 2.187 27.520 1.00 72.06 125 GLN A N 1
ATOM 944 C CA . GLN A 1 125 ? -10.416 2.138 27.114 1.00 72.06 125 GLN A CA 1
ATOM 945 C C . GLN A 1 125 ? -10.958 3.505 26.672 1.00 72.06 125 GLN A C 1
ATOM 947 O O . GLN A 1 125 ? -11.582 3.593 25.623 1.00 72.06 125 GLN A O 1
ATOM 952 N N . LYS A 1 126 ? -10.618 4.580 27.393 1.00 76.69 126 LYS A N 1
ATOM 953 C CA . LYS A 1 126 ? -11.065 5.940 27.060 1.00 76.69 126 LYS A CA 1
ATOM 954 C C . LYS A 1 126 ? -10.634 6.394 25.656 1.00 76.69 126 LYS A C 1
ATOM 956 O O . LYS A 1 126 ? -11.442 6.911 24.901 1.00 76.69 126 LYS A O 1
ATOM 961 N N . LEU A 1 127 ? -9.373 6.151 25.283 1.00 77.50 127 LEU A N 1
ATOM 962 C CA . LEU A 1 127 ? -8.874 6.489 23.941 1.00 77.50 127 LEU A CA 1
ATOM 963 C C . LEU A 1 127 ? -9.558 5.658 22.855 1.00 77.50 127 LEU A C 1
ATOM 965 O O . LEU A 1 127 ? -9.751 6.138 21.743 1.00 77.50 127 LEU A O 1
ATOM 969 N N . ARG A 1 128 ? -9.916 4.411 23.167 1.00 75.88 128 ARG A N 1
ATOM 970 C CA . ARG A 1 128 ? -10.631 3.543 22.238 1.00 75.88 128 ARG A CA 1
ATOM 971 C C . ARG A 1 128 ? -12.052 4.042 21.984 1.00 75.88 128 ARG A C 1
ATOM 973 O O . ARG A 1 128 ? -12.446 4.093 20.827 1.00 75.88 128 ARG A O 1
ATOM 980 N N . GLU A 1 129 ? -12.781 4.432 23.025 1.00 80.31 129 GLU A N 1
ATOM 981 C CA . GLU A 1 129 ? -14.118 5.030 22.896 1.00 80.31 129 GLU A CA 1
ATOM 982 C C . GLU A 1 129 ? -14.062 6.307 22.041 1.00 80.31 129 GL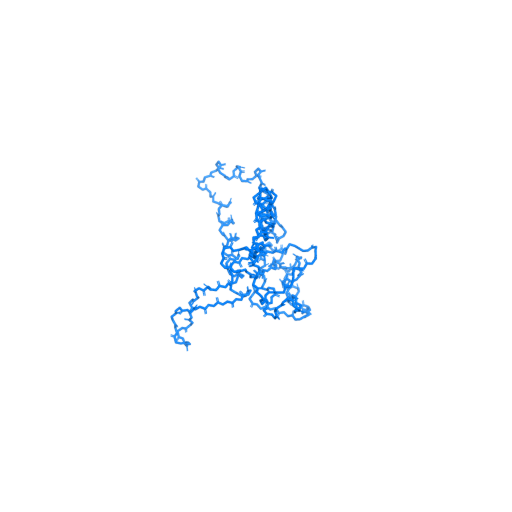U A C 1
ATOM 984 O O . GLU A 1 129 ? -14.784 6.418 21.055 1.00 80.31 129 GLU A O 1
ATOM 989 N N . GLU A 1 130 ? -13.105 7.201 22.319 1.00 82.25 130 GLU A N 1
ATOM 990 C CA . GLU A 1 130 ? -12.868 8.410 21.512 1.00 82.25 130 GLU A CA 1
ATOM 991 C C . GLU A 1 130 ? -12.510 8.094 20.042 1.00 82.25 130 GLU A C 1
ATOM 993 O O . GLU A 1 130 ? -12.850 8.855 19.134 1.00 82.25 130 GLU A O 1
ATOM 998 N N . CYS A 1 131 ? -11.811 6.984 19.777 1.00 77.81 131 CYS A N 1
ATOM 999 C CA . CYS A 1 131 ? -11.525 6.532 18.412 1.00 77.81 131 CYS A CA 1
ATOM 1000 C C . CYS A 1 131 ? -12.766 5.963 17.721 1.00 77.81 131 CYS A C 1
ATOM 1002 O O . CYS A 1 131 ? -12.971 6.241 16.544 1.00 77.81 131 CYS A O 1
ATOM 1004 N N . GLU A 1 132 ? -13.583 5.180 18.430 1.00 83.00 132 GLU A N 1
ATOM 1005 C CA . GLU A 1 132 ? -14.820 4.585 17.909 1.00 83.00 132 GLU A CA 1
ATOM 1006 C C . GLU A 1 132 ? -15.874 5.654 17.556 1.00 83.00 132 GLU A C 1
ATOM 1008 O O . GLU A 1 132 ? -16.679 5.434 16.652 1.00 83.00 132 GLU A O 1
ATOM 1013 N N . GLU A 1 133 ? -15.829 6.833 18.190 1.00 82.06 133 GLU A N 1
ATOM 1014 C CA . GLU A 1 133 ? -16.643 8.002 17.813 1.00 82.06 133 GLU A CA 1
ATOM 1015 C C . GLU A 1 133 ? -16.225 8.631 16.476 1.00 82.06 133 GLU A C 1
ATOM 1017 O O . GLU A 1 133 ? -17.062 9.171 15.752 1.00 82.06 133 GLU A O 1
ATOM 1022 N N . LYS A 1 134 ? -14.929 8.587 16.149 1.00 79.31 134 LYS A N 1
ATOM 1023 C CA . LYS A 1 134 ? -14.355 9.280 14.983 1.00 79.31 134 LYS A CA 1
ATOM 1024 C C . LYS A 1 134 ? -14.171 8.373 13.780 1.00 79.31 134 LYS A C 1
ATOM 1026 O O . LYS A 1 134 ? -14.231 8.830 12.646 1.00 79.31 134 LYS A O 1
ATOM 1031 N N . VAL A 1 135 ? -13.913 7.094 14.022 1.00 82.12 135 VAL A N 1
ATOM 1032 C CA . VAL A 1 135 ? -13.571 6.118 12.995 1.00 82.12 135 VAL A CA 1
ATOM 1033 C C . VAL A 1 135 ? -14.352 4.845 13.252 1.00 82.12 135 VAL A C 1
ATOM 1035 O O . VAL A 1 135 ? -14.382 4.301 14.355 1.00 82.12 135 VAL A O 1
ATOM 1038 N N . LYS A 1 136 ? -14.933 4.294 12.191 1.00 86.50 136 LYS A N 1
ATOM 1039 C CA . LYS A 1 136 ? -15.585 2.991 12.259 1.00 86.50 136 LYS A CA 1
ATOM 1040 C C . LYS A 1 136 ? -14.529 1.888 12.314 1.00 86.50 136 LYS A C 1
ATOM 1042 O O . LYS A 1 136 ? -14.153 1.316 11.297 1.00 86.50 136 LYS A O 1
ATOM 1047 N N . VAL A 1 137 ? -14.069 1.560 13.521 1.00 85.69 137 VAL A N 1
ATOM 1048 C CA . VAL A 1 137 ? -12.936 0.644 13.768 1.00 85.69 137 VAL A CA 1
ATOM 1049 C C . VAL A 1 137 ? -13.074 -0.707 13.051 1.00 85.69 137 VAL A C 1
ATOM 1051 O O . VAL A 1 137 ? -12.087 -1.255 12.568 1.00 85.69 137 VAL A O 1
ATOM 1054 N N . LYS A 1 138 ? -14.295 -1.243 12.918 1.00 86.69 138 LYS A N 1
ATOM 1055 C CA . LYS A 1 138 ? -14.537 -2.497 12.180 1.00 86.69 138 LYS A CA 1
ATOM 1056 C C . LYS A 1 138 ? -14.260 -2.377 10.678 1.00 86.69 138 LYS A C 1
ATOM 1058 O O . LYS A 1 138 ? -13.819 -3.347 10.071 1.00 86.69 138 LYS A O 1
ATOM 1063 N N . GLU A 1 139 ? -14.507 -1.211 10.088 1.00 90.88 139 GLU A N 1
ATOM 1064 C CA . GLU A 1 139 ? -14.302 -0.960 8.659 1.00 90.88 139 GLU A CA 1
ATOM 1065 C C . GLU A 1 139 ? -12.813 -0.778 8.316 1.00 90.88 139 GLU A C 1
ATOM 1067 O O . GLU A 1 139 ? -12.440 -0.976 7.166 1.00 90.88 139 GLU A O 1
ATOM 1072 N N . LEU A 1 140 ? -11.932 -0.520 9.295 1.00 92.06 140 LEU A N 1
ATOM 1073 C CA . LEU A 1 140 ? -10.477 -0.414 9.079 1.00 92.06 140 LEU A CA 1
ATOM 1074 C C . LEU A 1 140 ? -9.826 -1.701 8.555 1.00 92.06 140 LEU A C 1
ATOM 1076 O O . LEU A 1 140 ? -8.719 -1.659 8.031 1.00 92.06 140 LEU A O 1
ATOM 1080 N N . TRP A 1 141 ? -10.500 -2.843 8.686 1.00 92.31 141 TRP A N 1
ATOM 1081 C CA . TRP A 1 141 ? -10.070 -4.122 8.109 1.00 92.31 141 TRP A CA 1
ATOM 1082 C C . TRP A 1 141 ? -10.484 -4.292 6.642 1.00 92.31 141 TRP A C 1
ATOM 1084 O O . TRP A 1 141 ? -10.218 -5.321 6.029 1.00 92.31 141 TRP A O 1
ATOM 1094 N N . GLN A 1 142 ? -11.147 -3.291 6.069 1.00 91.25 142 GLN A N 1
ATOM 1095 C CA . GLN A 1 142 ? -11.509 -3.226 4.661 1.00 91.25 142 GLN A CA 1
ATOM 1096 C C . GLN A 1 142 ? -10.655 -2.167 3.975 1.00 91.25 142 GLN A C 1
ATOM 1098 O O . GLN A 1 142 ? -10.381 -1.122 4.566 1.00 91.25 142 GLN A O 1
ATOM 1103 N N . ASN A 1 143 ? -10.280 -2.406 2.713 1.00 89.00 143 ASN A N 1
ATOM 1104 C CA . ASN A 1 143 ? -9.468 -1.454 1.950 1.00 89.00 143 ASN A CA 1
ATOM 1105 C C . ASN A 1 143 ? -10.089 -0.047 2.007 1.00 89.00 143 ASN A C 1
ATOM 1107 O O . ASN A 1 143 ? -9.429 0.880 2.457 1.00 89.00 143 ASN A O 1
ATOM 1111 N N . TRP A 1 144 ? -11.384 0.083 1.699 1.00 86.19 144 TRP A N 1
ATOM 1112 C CA . TRP A 1 144 ? -12.107 1.361 1.755 1.00 86.19 144 TRP A CA 1
ATOM 1113 C C . TRP A 1 144 ? -12.075 2.053 3.126 1.00 86.19 144 TRP A C 1
ATOM 1115 O O . TRP A 1 144 ? -11.820 3.256 3.201 1.00 86.19 144 TRP A O 1
ATOM 1125 N N . GLY A 1 145 ? -12.302 1.316 4.216 1.00 89.25 145 GLY A N 1
ATOM 1126 C CA . GLY A 1 145 ? -12.297 1.911 5.555 1.00 89.25 145 GLY A CA 1
ATOM 1127 C C . GLY A 1 145 ? -10.895 2.297 6.028 1.00 89.25 145 GLY A C 1
ATOM 1128 O O . GLY A 1 145 ? -10.734 3.305 6.704 1.00 89.25 145 GLY A O 1
ATOM 1129 N N . MET A 1 146 ? -9.852 1.561 5.631 1.00 91.19 146 MET A N 1
ATOM 1130 C CA . MET A 1 146 ? -8.470 1.990 5.878 1.00 91.19 146 MET A CA 1
ATOM 1131 C C . MET A 1 146 ? -8.127 3.253 5.076 1.00 91.19 146 MET A C 1
ATOM 1133 O O . MET A 1 146 ? -7.454 4.148 5.583 1.00 91.19 146 MET A O 1
ATOM 1137 N N . THR A 1 147 ? -8.607 3.360 3.834 1.00 87.31 147 THR A N 1
ATOM 1138 C CA . THR A 1 147 ? -8.335 4.529 2.993 1.00 87.31 147 THR A CA 1
ATOM 1139 C C . THR A 1 147 ? -9.013 5.806 3.496 1.00 87.31 147 THR A C 1
ATOM 1141 O O . THR A 1 147 ? -8.425 6.882 3.385 1.00 87.31 147 THR A O 1
ATOM 1144 N N . SER A 1 148 ? -10.183 5.715 4.133 1.00 83.62 148 SER A N 1
ATOM 1145 C CA . SER A 1 148 ? -10.888 6.904 4.631 1.00 83.62 148 SER A CA 1
ATOM 1146 C C . SER A 1 148 ? -10.110 7.659 5.716 1.00 83.62 148 SER A C 1
ATOM 1148 O O . SER A 1 148 ? -10.231 8.876 5.815 1.00 83.62 148 SER A O 1
ATOM 1150 N N . VAL A 1 149 ? -9.232 6.978 6.470 1.00 80.38 149 VAL A N 1
ATOM 1151 C CA . VAL A 1 149 ? -8.378 7.611 7.496 1.00 80.38 149 VAL A CA 1
ATOM 1152 C C . VAL A 1 149 ? -7.514 8.736 6.910 1.00 80.38 149 VAL A C 1
ATOM 1154 O O . VAL A 1 149 ? -7.279 9.748 7.564 1.00 80.38 149 VAL A O 1
ATOM 1157 N N . GLY A 1 150 ? -7.039 8.577 5.670 1.00 68.81 150 GLY A N 1
ATOM 1158 C CA . GLY A 1 150 ? -6.216 9.589 5.001 1.00 68.81 150 GLY A CA 1
ATOM 1159 C C . GLY A 1 150 ? -7.011 10.651 4.236 1.00 68.81 150 GLY A C 1
ATOM 1160 O O . GLY A 1 150 ? -6.440 11.668 3.843 1.00 68.81 150 GLY A O 1
ATOM 1161 N N . GLU A 1 151 ? -8.304 10.434 3.993 1.00 66.56 151 GLU A N 1
ATOM 1162 C CA . GLU A 1 151 ? -9.173 11.411 3.326 1.00 66.56 151 GLU A CA 1
ATOM 1163 C C . GLU A 1 151 ? -9.640 12.492 4.305 1.00 66.56 151 GLU A C 1
ATOM 1165 O O . GLU A 1 151 ? -9.548 13.676 3.979 1.00 66.56 151 GLU A O 1
ATOM 1170 N N . ASP A 1 152 ? -9.995 12.111 5.534 1.00 55.53 152 ASP A N 1
ATOM 1171 C CA . ASP A 1 152 ? -10.368 13.062 6.590 1.00 55.53 152 ASP A CA 1
ATOM 1172 C C . ASP A 1 152 ? -9.211 14.010 6.952 1.00 55.53 152 ASP A C 1
ATOM 1174 O O . ASP A 1 152 ? -9.419 15.200 7.201 1.00 55.53 1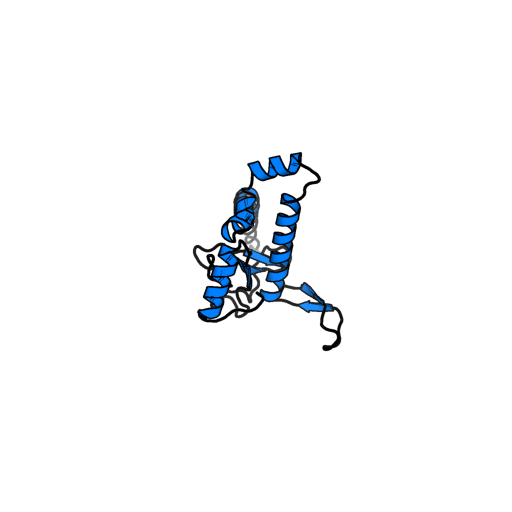52 ASP A O 1
ATOM 1178 N N . GLN A 1 153 ? -7.967 13.520 6.893 1.00 50.66 153 GLN A N 1
ATOM 1179 C CA . GLN A 1 153 ? -6.777 14.342 7.122 1.00 50.66 153 GLN A CA 1
ATOM 1180 C C . GLN A 1 153 ? -6.578 15.403 6.022 1.00 50.66 153 GLN A C 1
ATOM 1182 O O . GLN A 1 153 ? -6.161 16.520 6.317 1.00 50.66 153 GLN A O 1
ATOM 1187 N N . ARG A 1 154 ? -6.922 15.105 4.756 1.00 54.34 154 ARG A N 1
ATOM 1188 C CA . ARG A 1 154 ? -6.837 16.092 3.661 1.00 54.34 154 ARG A CA 1
ATOM 1189 C C . ARG A 1 154 ? -7.817 17.245 3.842 1.00 54.34 154 ARG A C 1
ATOM 1191 O O . ARG A 1 154 ? -7.473 18.373 3.499 1.00 54.34 154 ARG A O 1
ATOM 1198 N N . GLU A 1 155 ? -9.014 16.980 4.358 1.00 51.41 155 GLU A N 1
ATOM 1199 C CA . GLU A 1 155 ? -9.983 18.042 4.641 1.00 51.41 155 GLU A CA 1
ATOM 1200 C C . GLU A 1 155 ? -9.540 18.891 5.842 1.00 51.41 155 GLU A C 1
ATOM 1202 O O . GLU A 1 155 ? -9.634 20.117 5.791 1.00 51.41 155 GLU A O 1
ATOM 1207 N N . ALA A 1 156 ? -8.955 18.265 6.870 1.00 45.72 156 ALA A N 1
ATOM 1208 C CA . ALA A 1 156 ? -8.370 18.969 8.012 1.00 45.72 156 ALA A CA 1
ATOM 1209 C C . ALA A 1 156 ? -7.163 19.852 7.625 1.00 45.72 156 ALA A C 1
ATOM 1211 O O . ALA A 1 156 ? -7.024 20.961 8.141 1.00 45.72 156 ALA A O 1
ATOM 1212 N N . ASP A 1 157 ? -6.331 19.398 6.680 1.00 48.50 157 ASP A N 1
ATOM 1213 C CA . ASP A 1 157 ? -5.125 20.108 6.232 1.00 48.50 157 ASP A CA 1
ATOM 1214 C C . ASP A 1 157 ? -5.370 21.047 5.033 1.00 48.50 157 ASP A C 1
ATOM 1216 O O . ASP A 1 157 ? -4.479 21.808 4.642 1.00 48.50 157 ASP A O 1
ATOM 1220 N N . ARG A 1 158 ? -6.581 21.063 4.453 1.00 47.47 158 ARG A N 1
ATOM 1221 C CA . ARG A 1 158 ? -6.975 21.954 3.342 1.00 47.47 158 ARG A CA 1
ATOM 1222 C C . ARG A 1 158 ? -6.601 23.436 3.569 1.00 47.47 158 ARG A C 1
ATOM 1224 O O . ARG A 1 158 ? -6.151 24.064 2.605 1.00 47.47 158 ARG A O 1
ATOM 1231 N N . PRO A 1 159 ? -6.701 24.015 4.787 1.00 42.34 159 PRO A N 1
ATOM 1232 C CA . PRO A 1 159 ? -6.257 25.388 5.042 1.00 42.34 159 PRO A CA 1
ATOM 1233 C C . PRO A 1 159 ? -4.737 25.581 4.889 1.00 42.34 159 PRO A C 1
ATOM 1235 O O . PRO A 1 159 ? -4.300 26.623 4.409 1.00 42.34 159 PRO A O 1
ATOM 1238 N N . LEU A 1 160 ? -3.928 24.576 5.246 1.00 42.94 160 LEU A N 1
ATOM 1239 C CA . LEU A 1 160 ? -2.458 24.633 5.201 1.00 42.94 160 LEU A CA 1
ATOM 1240 C C . LEU A 1 160 ? -1.908 24.515 3.772 1.00 42.94 160 LEU A C 1
ATOM 1242 O O . LEU A 1 160 ? -0.880 25.112 3.449 1.00 42.94 160 LEU A O 1
ATOM 1246 N N . PHE A 1 161 ? -2.589 23.764 2.903 1.00 40.78 161 PHE A N 1
ATOM 1247 C CA . PHE A 1 161 ? -2.195 23.618 1.498 1.00 40.78 161 PHE A CA 1
ATOM 1248 C C . PHE A 1 161 ? -2.583 24.827 0.632 1.00 40.78 161 PHE A C 1
ATOM 1250 O O . PHE A 1 161 ? -1.864 25.154 -0.312 1.00 40.78 161 PHE A O 1
ATOM 1257 N N . MET A 1 162 ? -3.679 25.522 0.961 1.00 44.38 162 MET A N 1
ATOM 1258 C CA . MET A 1 162 ? -4.105 26.741 0.256 1.00 44.38 162 MET A CA 1
ATOM 1259 C C . MET A 1 162 ? -3.151 27.921 0.510 1.00 44.38 162 MET A C 1
ATOM 1261 O O . MET A 1 162 ? -2.824 28.650 -0.428 1.00 44.38 162 MET A O 1
ATOM 1265 N N . ASP A 1 163 ? -2.629 28.065 1.731 1.00 43.12 163 ASP A N 1
ATOM 1266 C CA . ASP A 1 163 ? -1.713 29.157 2.107 1.00 43.12 163 ASP A CA 1
ATOM 1267 C C . ASP A 1 163 ? -0.366 29.100 1.350 1.00 43.12 163 ASP A C 1
ATOM 1269 O O . ASP A 1 163 ? 0.173 30.115 0.907 1.00 43.12 163 ASP A O 1
ATOM 1273 N N . GLN A 1 164 ? 0.145 27.896 1.060 1.00 43.47 164 GLN A N 1
ATOM 1274 C CA . GLN A 1 164 ? 1.400 27.732 0.304 1.00 43.47 164 GLN A CA 1
ATOM 1275 C C . GLN A 1 164 ? 1.255 28.000 -1.202 1.00 43.47 164 GLN A C 1
ATOM 1277 O O . GLN A 1 164 ? 2.254 28.249 -1.878 1.00 43.47 164 GLN A O 1
ATOM 1282 N N . SER A 1 165 ? 0.031 27.989 -1.740 1.00 41.50 165 SER A N 1
ATOM 1283 C CA . SER A 1 165 ? -0.218 28.255 -3.164 1.00 41.50 165 SER A CA 1
ATOM 1284 C C . SER A 1 165 ? -0.157 29.749 -3.516 1.00 41.50 165 SER A C 1
ATOM 1286 O O . SER A 1 165 ? 0.217 30.106 -4.633 1.00 41.50 165 SER A O 1
ATOM 1288 N N . HIS A 1 166 ? -0.407 30.631 -2.541 1.00 39.44 166 HIS A N 1
ATOM 1289 C CA . HIS A 1 166 ? -0.262 32.081 -2.700 1.00 39.44 166 HIS A CA 1
ATOM 1290 C C . HIS A 1 166 ? 1.183 32.576 -2.533 1.00 39.44 166 HIS A C 1
ATOM 1292 O O . HIS A 1 166 ? 1.532 33.623 -3.076 1.00 39.44 166 HIS A O 1
ATOM 1298 N N . ALA A 1 167 ? 2.052 31.811 -1.864 1.00 39.56 167 ALA A N 1
ATOM 1299 C CA . ALA A 1 167 ? 3.464 32.163 -1.695 1.00 39.56 167 ALA A CA 1
ATOM 1300 C C . ALA A 1 167 ? 4.325 31.921 -2.956 1.00 39.56 167 ALA A C 1
ATOM 1302 O O . ALA A 1 167 ? 5.419 32.467 -3.064 1.00 39.56 167 ALA A O 1
ATOM 1303 N N . ALA A 1 168 ? 3.848 31.131 -3.927 1.00 41.56 168 ALA A N 1
ATOM 1304 C CA . ALA A 1 168 ? 4.628 30.744 -5.110 1.00 41.56 168 ALA A CA 1
ATOM 1305 C C . ALA A 1 168 ? 4.452 31.663 -6.340 1.00 41.56 168 ALA A C 1
ATOM 1307 O O . ALA A 1 168 ? 5.102 31.438 -7.359 1.00 41.56 168 ALA A O 1
ATOM 1308 N N . LEU A 1 169 ? 3.599 32.696 -6.273 1.00 40.78 169 LEU A N 1
ATOM 1309 C CA . LEU A 1 169 ? 3.304 33.597 -7.405 1.00 40.78 169 LEU A CA 1
ATOM 1310 C C . LEU A 1 169 ? 3.776 35.049 -7.212 1.00 40.78 169 LEU A C 1
ATOM 1312 O O . LEU A 1 169 ? 3.419 35.920 -8.002 1.00 40.78 169 LEU A O 1
ATOM 1316 N N . GLY A 1 170 ? 4.592 35.324 -6.196 1.00 43.09 170 GLY A N 1
ATOM 1317 C CA . GLY A 1 170 ? 4.950 36.687 -5.812 1.00 43.09 170 GLY A CA 1
ATOM 1318 C C . GLY A 1 170 ? 6.442 36.978 -5.739 1.00 43.09 170 GLY A C 1
ATOM 1319 O O . GLY A 1 170 ? 6.850 37.499 -4.715 1.00 43.09 170 GLY A O 1
ATOM 1320 N N . ASP A 1 171 ? 7.247 36.676 -6.768 1.00 42.66 171 ASP A N 1
ATOM 1321 C CA . ASP A 1 171 ? 8.531 37.385 -6.954 1.00 42.66 171 ASP A CA 1
ATOM 1322 C C . ASP A 1 171 ? 9.116 37.248 -8.377 1.00 42.66 171 ASP A C 1
ATOM 1324 O O . ASP A 1 171 ? 10.106 36.561 -8.616 1.00 42.66 171 ASP A O 1
ATOM 1328 N N . VAL A 1 172 ? 8.486 37.887 -9.370 1.00 45.91 172 VAL A N 1
ATOM 1329 C CA . VAL A 1 172 ? 9.146 38.205 -10.653 1.00 45.91 172 VAL A CA 1
ATOM 1330 C C . VAL A 1 172 ? 8.747 39.618 -11.078 1.00 45.91 172 VAL A C 1
ATOM 1332 O O . VAL A 1 172 ? 8.030 39.828 -12.053 1.00 45.91 172 VAL A O 1
ATOM 1335 N N . SER A 1 173 ? 9.201 40.629 -10.338 1.00 42.22 173 SER A N 1
ATOM 1336 C CA . SER A 1 173 ? 9.206 42.008 -10.842 1.00 42.22 173 SER A CA 1
ATOM 1337 C C . SER A 1 173 ? 10.373 42.806 -10.263 1.00 42.22 173 SER A C 1
ATOM 1339 O O . SER A 1 173 ? 10.193 43.789 -9.549 1.00 42.22 173 SER A O 1
ATOM 1341 N N . GLY A 1 174 ? 11.591 42.385 -10.595 1.00 45.09 174 GLY A N 1
ATOM 1342 C CA . GLY A 1 174 ? 12.811 43.123 -10.288 1.00 45.09 174 GLY A CA 1
ATOM 1343 C C . GLY A 1 174 ? 13.761 43.119 -11.478 1.00 45.09 174 GLY A C 1
ATOM 1344 O O . GLY A 1 174 ? 14.570 42.210 -11.616 1.00 45.09 174 GLY A O 1
ATOM 1345 N N . GLY A 1 175 ? 13.690 44.136 -12.343 1.00 38.12 175 GLY A N 1
ATOM 1346 C CA . GLY A 1 175 ? 14.779 44.381 -13.291 1.00 38.12 175 GLY A CA 1
ATOM 1347 C C . GLY A 1 175 ? 14.428 45.182 -14.539 1.00 38.12 175 GLY A C 1
ATOM 1348 O O . GLY A 1 175 ? 14.046 44.605 -15.550 1.00 38.12 175 GLY A O 1
ATOM 1349 N N . ARG A 1 176 ? 14.690 46.496 -14.472 1.00 42.38 176 ARG A N 1
ATOM 1350 C CA . ARG A 1 176 ? 15.378 47.348 -15.475 1.00 42.38 176 ARG A CA 1
ATOM 1351 C C . ARG A 1 176 ? 14.722 48.724 -15.615 1.00 42.38 176 ARG A C 1
ATOM 1353 O O . ARG A 1 176 ? 13.761 48.907 -16.353 1.00 42.38 176 ARG A O 1
ATOM 1360 N N . ARG A 1 177 ? 15.357 49.726 -15.007 1.00 40.03 177 ARG A N 1
ATOM 1361 C CA . ARG A 1 177 ? 15.481 51.067 -15.593 1.00 40.03 177 ARG A CA 1
ATOM 1362 C C . ARG A 1 177 ? 16.941 51.484 -15.479 1.00 40.03 177 ARG A C 1
ATOM 1364 O O . ARG A 1 177 ? 17.384 51.923 -14.427 1.00 40.03 177 ARG A O 1
ATOM 1371 N N . GLY A 1 178 ? 17.686 51.263 -16.558 1.00 35.88 178 GLY A N 1
ATOM 1372 C CA . GLY A 1 178 ? 18.948 51.947 -16.792 1.00 35.88 178 GLY A CA 1
ATOM 1373 C C . GLY A 1 178 ? 18.629 53.326 -17.352 1.00 35.88 178 GLY A C 1
ATOM 1374 O O . GLY A 1 178 ? 17.920 53.435 -18.350 1.00 35.88 178 GLY A O 1
ATOM 1375 N N . GLY A 1 179 ? 19.111 54.363 -16.683 1.00 38.34 179 GLY A N 1
ATOM 1376 C CA . GLY A 1 179 ? 19.254 55.688 -17.257 1.00 38.34 179 GLY A CA 1
ATOM 1377 C C . GLY A 1 179 ? 20.734 56.026 -17.257 1.00 38.34 179 GLY A C 1
ATOM 1378 O O . GLY A 1 179 ? 21.367 55.868 -16.222 1.00 38.34 179 GLY A O 1
ATOM 1379 N N . HIS A 1 180 ? 21.255 56.484 -18.389 1.00 39.97 180 HIS A N 1
ATOM 1380 C CA . HIS A 1 180 ? 22.203 57.591 -18.462 1.00 39.97 180 HIS A CA 1
ATOM 1381 C C . HIS A 1 180 ? 22.208 58.146 -19.885 1.00 39.97 180 HIS A C 1
ATOM 1383 O O . HIS A 1 180 ? 22.087 57.399 -20.858 1.00 39.97 180 HIS A O 1
ATOM 1389 N N . ALA A 1 181 ? 22.226 59.476 -19.915 1.00 42.72 181 ALA A N 1
ATOM 1390 C CA . ALA A 1 181 ? 22.470 60.326 -21.064 1.00 42.72 181 ALA A CA 1
ATOM 1391 C C . ALA A 1 181 ? 23.937 60.244 -21.505 1.00 42.72 181 ALA A C 1
ATOM 1393 O O . ALA A 1 181 ? 24.770 59.804 -20.678 1.00 42.72 181 ALA A O 1
#

InterPro domains:
  IPR000209 Peptidase S8/S53 domain [PF00082] (17-124)
  IPR036852 Peptidase S8/S53 domain superfamily [G3DSA:3.40.50.200] (1-152)
  IPR036852 Peptidase S8/S53 domain superfamily [SSF52743] (11-121)

Radius of gyration: 21.0 Å; chains: 1; bounding box: 44×77×49 Å

Organism: NCBI:txid1576542

Sequence (181 aa):
MFFGFDGVDMRVDDALGFARDKGILIFAAMANGGIYDKAAWPARESKDAIGIHSCTEMGKKSSNFTPMPVDRNPNFMVIGEQIIAHWPTAKRGGFRDAEGTSFATPVAVTMAALILAFVNQTRCQKLREECEEKVKVKELWQNWGMTSVGEDQREADRPLFMDQSHAALGDVSGGRRGGHA